Protein AF-D4S2E3-F1 (afdb_monomer)

InterPro domains:
  IPR050928 ATP-dependent Zinc Metalloprotease [PTHR43655] (32-114)

Secondary structure (DSSP, 8-state):
---TTHHHHHHHTT---------PPPHHHHHIIIIIHHHHHHHHHHHHHHHHHHHHTTSTTHHHHHSS----------S-PPPGGG--S-HHHHHHHHHHHHHHH-HHHHHTT--

Foldseek 3Di:
DDDVCPVVVCVVVVPDDDDPPPVPPDPVVVCCVVPVVVVVVVVVVVVVVVVVCQVPQPHPCRVVVPPDDDPPPPPPPDPDDDDPVNDDDCVVVVVVVVVVVCCVVCVVVVVVVDD

Structure (mmCIF, N/CA/C/O backbone):
data_AF-D4S2E3-F1
#
_entry.id   AF-D4S2E3-F1
#
loop_
_atom_site.group_PDB
_atom_site.id
_atom_site.type_symbol
_atom_site.label_atom_id
_atom_site.label_alt_id
_atom_site.label_comp_id
_atom_site.label_asym_id
_atom_site.label_entity_id
_atom_site.label_seq_id
_atom_site.pdbx_PDB_ins_code
_atom_site.Cartn_x
_atom_site.Cartn_y
_atom_site.Cartn_z
_atom_site.occupancy
_atom_site.B_iso_or_equiv
_atom_site.auth_seq_id
_atom_site.auth_comp_id
_atom_site.auth_asym_id
_atom_site.auth_atom_id
_atom_site.pdbx_PDB_model_num
ATOM 1 N N . MET A 1 1 ? 5.499 22.311 -58.326 1.00 52.75 1 MET A N 1
ATOM 2 C CA . MET A 1 1 ? 6.955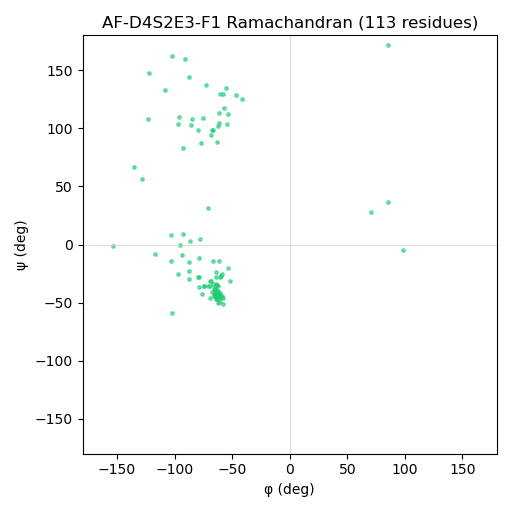 22.445 -58.115 1.00 52.75 1 MET A CA 1
ATOM 3 C C . MET A 1 1 ? 7.492 21.104 -57.629 1.00 52.75 1 MET A C 1
ATOM 5 O O . MET A 1 1 ? 7.618 20.908 -56.435 1.00 52.75 1 MET A O 1
ATOM 9 N N . ASN A 1 2 ? 7.720 20.161 -58.543 1.00 65.12 2 ASN A N 1
ATOM 10 C CA . ASN A 1 2 ? 8.484 18.938 -58.287 1.00 65.12 2 ASN A CA 1
ATOM 11 C C . ASN A 1 2 ? 9.610 18.973 -59.318 1.00 65.12 2 ASN A C 1
ATOM 13 O O . ASN A 1 2 ? 9.322 18.882 -60.509 1.00 65.12 2 ASN A O 1
ATOM 17 N N . ASP A 1 3 ? 10.841 19.223 -58.877 1.00 80.50 3 ASP A N 1
ATOM 18 C CA . ASP A 1 3 ? 12.025 19.195 -59.738 1.00 80.50 3 ASP A CA 1
ATOM 19 C C . ASP A 1 3 ? 12.696 17.824 -59.575 1.00 80.50 3 ASP A C 1
ATOM 21 O O . ASP A 1 3 ? 13.333 17.581 -58.546 1.00 80.50 3 ASP A O 1
ATOM 25 N N . PRO A 1 4 ? 12.538 16.911 -60.549 1.00 83.44 4 PRO A N 1
ATOM 26 C CA . PRO A 1 4 ? 13.093 15.567 -60.456 1.00 83.44 4 PRO A CA 1
ATOM 27 C C . PRO A 1 4 ? 14.630 15.540 -60.468 1.00 83.44 4 PRO A C 1
ATOM 29 O O . PRO A 1 4 ? 15.198 14.526 -60.082 1.00 83.44 4 PRO A O 1
ATOM 32 N N . ASN A 1 5 ? 15.304 16.634 -60.848 1.00 85.75 5 ASN A N 1
ATOM 33 C CA . ASN A 1 5 ? 16.769 16.702 -60.940 1.00 85.75 5 ASN A CA 1
ATOM 34 C C . ASN A 1 5 ? 17.416 17.457 -59.763 1.00 85.75 5 ASN A C 1
ATOM 36 O O . ASN A 1 5 ? 18.613 17.754 -59.783 1.00 85.75 5 ASN A O 1
ATOM 40 N N . LEU A 1 6 ? 16.642 17.807 -58.731 1.00 82.75 6 LEU A N 1
ATOM 41 C CA . LEU A 1 6 ? 17.143 18.564 -57.582 1.00 82.75 6 LEU A CA 1
ATOM 42 C C . LEU A 1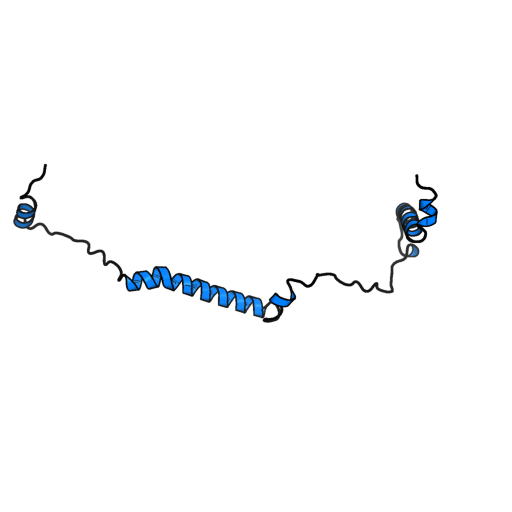 6 ? 18.256 17.811 -56.836 1.00 82.75 6 LEU A C 1
ATOM 44 O O . LEU A 1 6 ? 19.272 18.404 -56.478 1.00 82.75 6 LEU A O 1
ATOM 48 N N . THR A 1 7 ? 18.081 16.505 -56.640 1.00 80.81 7 THR A N 1
ATOM 49 C CA . THR A 1 7 ? 19.050 15.640 -55.955 1.00 80.81 7 THR A CA 1
ATOM 50 C C . THR A 1 7 ? 20.395 15.616 -56.681 1.00 80.81 7 THR A C 1
ATOM 52 O O . THR A 1 7 ? 21.434 15.820 -56.054 1.00 80.81 7 THR A O 1
ATOM 55 N N . ASP A 1 8 ? 20.382 15.465 -58.006 1.00 84.88 8 ASP A N 1
ATOM 56 C CA . ASP A 1 8 ? 21.599 15.389 -58.824 1.00 84.88 8 ASP A CA 1
ATOM 57 C C . ASP A 1 8 ? 22.390 16.703 -58.799 1.00 84.88 8 ASP A C 1
ATOM 59 O O . ASP A 1 8 ? 23.620 16.707 -58.718 1.00 84.88 8 ASP A O 1
ATOM 63 N N . ARG A 1 9 ? 21.684 17.840 -58.780 1.00 86.62 9 ARG A N 1
ATOM 64 C CA . ARG A 1 9 ? 22.298 19.169 -58.647 1.00 86.62 9 ARG A CA 1
ATOM 65 C C . ARG A 1 9 ? 22.936 19.378 -57.276 1.00 86.62 9 ARG A C 1
A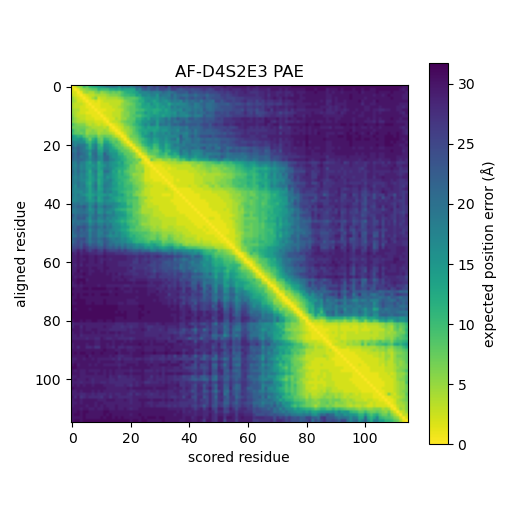TOM 67 O O . ARG A 1 9 ? 24.026 19.940 -57.196 1.00 86.62 9 ARG A O 1
ATOM 74 N N . LEU A 1 10 ? 22.284 18.919 -56.208 1.00 84.38 10 LEU A N 1
ATOM 75 C CA . LEU A 1 10 ? 22.826 19.005 -54.849 1.00 84.38 10 LEU A CA 1
ATOM 76 C C . LEU A 1 10 ? 24.101 18.160 -54.700 1.00 84.38 10 LEU A C 1
ATOM 78 O O . LEU A 1 10 ? 25.065 18.626 -54.092 1.00 84.38 10 LEU A O 1
ATOM 82 N N . TYR A 1 11 ? 24.153 16.980 -55.327 1.00 80.56 11 TYR A N 1
ATOM 83 C CA . TYR A 1 11 ? 25.381 16.184 -55.414 1.00 80.56 11 TYR A CA 1
ATOM 84 C C . TYR A 1 11 ? 26.478 16.882 -56.231 1.00 80.56 11 TYR A C 1
ATOM 86 O O . TYR A 1 11 ? 27.623 16.941 -55.783 1.00 80.56 11 TYR A O 1
ATOM 94 N N . GLY A 1 12 ? 26.139 17.462 -57.389 1.00 85.94 12 GLY A N 1
ATOM 95 C CA . GLY A 1 12 ? 27.094 18.172 -58.251 1.00 85.94 12 GLY A CA 1
ATOM 96 C C . GLY A 1 12 ? 27.708 19.426 -57.615 1.00 85.94 12 GLY A C 1
ATOM 97 O O . GLY A 1 12 ? 28.843 19.781 -57.922 1.00 85.94 12 GLY A O 1
ATOM 98 N N . CYS A 1 13 ? 26.992 20.073 -56.693 1.00 87.94 13 CYS A N 1
ATOM 99 C CA . CYS A 1 13 ? 27.487 21.223 -55.933 1.00 87.94 13 CYS A CA 1
ATOM 100 C C . CYS A 1 13 ? 28.269 20.840 -54.661 1.00 87.94 13 CYS A C 1
ATOM 102 O O . CYS A 1 13 ? 28.677 21.732 -53.919 1.00 87.94 13 CYS A O 1
ATOM 104 N N . GLY A 1 14 ? 28.477 19.545 -54.396 1.00 79.25 14 GLY A N 1
ATOM 105 C CA . GLY A 1 14 ? 29.219 19.075 -53.223 1.00 79.25 14 GLY A CA 1
ATOM 106 C C . GLY A 1 14 ? 28.480 19.288 -51.900 1.00 79.25 14 GLY A C 1
ATOM 107 O O . GLY A 1 14 ? 29.121 19.473 -50.865 1.00 79.25 14 GLY A O 1
ATOM 108 N N . ALA A 1 15 ? 27.142 19.298 -51.916 1.00 80.44 15 ALA A N 1
ATOM 109 C CA . ALA A 1 15 ? 26.357 19.477 -50.701 1.00 80.44 15 ALA A CA 1
ATOM 110 C C . ALA A 1 15 ? 26.641 18.347 -49.695 1.00 80.44 15 ALA A C 1
ATOM 112 O O . ALA A 1 15 ? 26.569 17.160 -50.019 1.00 80.44 15 ALA A O 1
ATOM 113 N N . VAL A 1 16 ? 26.950 18.722 -48.453 1.00 72.38 16 VAL A N 1
ATOM 114 C CA . VAL A 1 16 ? 27.150 17.774 -47.355 1.00 72.38 16 VAL A CA 1
ATOM 115 C C . VAL A 1 16 ? 25.789 17.447 -46.756 1.00 72.38 16 VAL A C 1
ATOM 117 O O . VAL A 1 16 ? 25.172 18.272 -46.085 1.00 72.38 16 VAL A O 1
ATOM 120 N N . PHE A 1 17 ? 25.310 16.231 -47.003 1.00 75.31 17 PHE A N 1
ATOM 121 C CA . PHE A 1 17 ? 24.069 15.739 -46.418 1.00 75.31 17 PHE A CA 1
ATOM 122 C C . PHE A 1 17 ? 24.333 15.290 -44.978 1.00 75.31 17 PHE A C 1
ATOM 124 O O . PHE A 1 17 ? 24.820 14.187 -44.733 1.00 75.31 17 PHE A O 1
ATOM 131 N N . ALA A 1 18 ? 24.024 16.156 -44.015 1.00 69.75 18 ALA A N 1
ATOM 132 C CA . ALA A 1 18 ? 23.991 15.778 -42.611 1.00 69.75 18 ALA A CA 1
ATOM 133 C C . ALA A 1 18 ? 22.712 14.972 -42.357 1.00 69.75 18 ALA A C 1
ATOM 135 O O . ALA A 1 18 ? 21.604 15.502 -42.405 1.00 69.75 18 ALA A O 1
ATOM 136 N N . LYS A 1 19 ? 22.862 13.668 -42.129 1.00 68.56 19 LYS A N 1
ATOM 137 C CA . LYS A 1 19 ? 21.806 12.856 -41.535 1.00 68.56 19 LYS A CA 1
ATOM 138 C C . LYS A 1 19 ? 22.104 12.787 -40.050 1.00 68.56 19 LYS A C 1
ATOM 140 O O . LYS A 1 19 ? 23.058 12.112 -39.663 1.00 68.56 19 LYS A O 1
ATOM 145 N N . ASP A 1 20 ? 21.290 13.447 -39.236 1.00 64.75 20 ASP A N 1
ATOM 146 C CA . ASP A 1 20 ? 21.244 13.127 -37.817 1.00 64.75 20 ASP A CA 1
ATOM 147 C C . ASP A 1 20 ? 20.762 11.679 -37.716 1.00 64.75 20 ASP A C 1
ATOM 149 O O . ASP A 1 20 ? 19.604 11.344 -37.973 1.00 64.75 20 ASP A O 1
ATOM 153 N N . ILE A 1 21 ? 21.705 10.766 -37.479 1.00 61.84 21 ILE A N 1
ATOM 154 C CA . ILE A 1 21 ? 21.363 9.390 -37.157 1.00 61.84 21 ILE A CA 1
ATOM 155 C C . ILE A 1 21 ? 20.926 9.428 -35.704 1.00 61.84 21 ILE A C 1
ATOM 157 O O . ILE A 1 21 ? 21.734 9.218 -34.798 1.00 61.84 21 ILE A O 1
ATOM 161 N N . ASP A 1 22 ? 19.638 9.690 -35.495 1.00 64.44 22 ASP A N 1
ATOM 162 C CA . ASP A 1 22 ? 18.986 9.358 -34.241 1.00 64.44 22 ASP A CA 1
ATOM 163 C C . ASP A 1 22 ? 19.244 7.869 -34.006 1.00 64.44 22 ASP A C 1
ATOM 165 O O . ASP A 1 22 ? 18.685 7.002 -34.687 1.00 64.44 22 ASP A O 1
ATOM 169 N N . LYS A 1 23 ? 20.172 7.559 -33.092 1.00 66.94 23 LYS A N 1
ATOM 170 C CA . LYS A 1 23 ? 20.424 6.194 -32.627 1.00 66.94 23 LYS A CA 1
ATOM 171 C C . LYS A 1 23 ? 19.146 5.734 -31.943 1.00 66.94 23 LYS A C 1
ATOM 173 O O . LYS A 1 23 ? 18.975 5.914 -30.740 1.00 66.94 23 LYS A O 1
ATOM 178 N N . GLN A 1 24 ? 18.235 5.166 -32.726 1.00 68.88 24 GLN A N 1
ATOM 179 C CA . GLN A 1 24 ? 17.038 4.543 -32.201 1.00 68.88 24 GLN A CA 1
ATOM 180 C C . GLN A 1 24 ? 17.496 3.476 -31.212 1.00 68.88 24 GLN A C 1
ATOM 182 O O . GLN A 1 24 ? 18.258 2.567 -31.553 1.00 68.88 24 GLN A O 1
ATOM 187 N N . MET A 1 25 ? 17.117 3.664 -29.949 1.00 65.19 25 MET A N 1
ATOM 188 C CA . MET A 1 25 ? 17.482 2.753 -28.879 1.00 65.19 25 MET A CA 1
ATOM 189 C C . MET A 1 25 ? 17.016 1.352 -29.270 1.00 65.19 25 MET A C 1
ATOM 191 O O . MET A 1 25 ? 15.895 1.199 -29.755 1.00 65.19 25 MET A O 1
ATOM 195 N N . SER A 1 26 ? 17.883 0.346 -29.091 1.00 83.75 26 SER A N 1
ATOM 196 C CA . SER A 1 26 ? 17.549 -1.041 -29.435 1.00 83.75 26 SER A CA 1
ATOM 197 C C . SER A 1 26 ? 16.158 -1.374 -28.881 1.00 83.75 26 SER A C 1
ATOM 199 O O . SER A 1 26 ? 15.933 -1.133 -27.689 1.00 83.75 26 SER A O 1
ATOM 201 N N . PRO A 1 27 ? 15.229 -1.909 -29.696 1.00 84.38 27 PRO A N 1
ATOM 202 C CA . PRO A 1 27 ? 13.862 -2.195 -29.261 1.00 84.38 27 PRO A CA 1
ATOM 203 C C . PRO A 1 27 ? 13.802 -3.029 -27.974 1.00 84.38 27 PRO A C 1
ATOM 205 O O . PRO A 1 27 ? 12.926 -2.830 -27.138 1.00 84.38 27 PRO A O 1
ATOM 208 N N . ILE A 1 28 ? 14.796 -3.897 -27.766 1.00 87.12 28 ILE A N 1
ATOM 209 C CA . ILE A 1 28 ? 14.950 -4.712 -26.556 1.00 87.12 28 ILE A CA 1
ATOM 210 C C . ILE A 1 28 ? 15.320 -3.844 -25.347 1.00 87.12 28 ILE A C 1
ATOM 212 O O . ILE A 1 28 ? 14.722 -3.978 -24.284 1.00 87.12 28 ILE A O 1
ATOM 216 N N . ILE A 1 29 ? 16.275 -2.923 -25.504 1.00 89.06 29 ILE A N 1
ATOM 217 C CA . ILE A 1 29 ? 16.683 -1.999 -24.434 1.00 89.06 29 ILE A CA 1
ATOM 218 C C . ILE A 1 29 ? 15.517 -1.072 -24.074 1.00 89.06 29 ILE A C 1
ATOM 220 O O . ILE A 1 29 ? 15.248 -0.854 -22.894 1.00 89.06 29 ILE A O 1
ATOM 224 N N . SER A 1 30 ? 14.779 -0.584 -25.075 1.00 89.75 30 SER A N 1
ATOM 225 C CA . SER A 1 30 ? 13.580 0.227 -24.857 1.00 89.75 30 SER A CA 1
ATOM 226 C C . SER A 1 30 ? 12.505 -0.539 -24.090 1.00 89.75 30 SER A C 1
ATOM 228 O O . SER A 1 30 ? 11.992 -0.028 -23.095 1.00 89.75 30 SER A O 1
ATOM 230 N N . PHE A 1 31 ? 12.233 -1.792 -24.459 1.00 91.56 31 PHE A N 1
ATOM 231 C CA . PHE A 1 31 ? 11.276 -2.639 -23.749 1.00 91.56 31 PHE A CA 1
ATOM 232 C C . PHE A 1 31 ? 11.691 -2.916 -22.295 1.00 91.56 31 PHE A C 1
ATOM 234 O O . PHE A 1 31 ? 10.865 -2.835 -21.384 1.00 91.56 31 PHE A O 1
ATOM 241 N N . LEU A 1 32 ? 12.974 -3.188 -22.044 1.00 93.75 32 LEU A N 1
ATOM 242 C CA . LEU A 1 32 ? 13.471 -3.407 -20.685 1.00 93.75 32 LEU A CA 1
ATOM 243 C C . LEU A 1 32 ? 13.351 -2.145 -19.822 1.00 93.75 32 LEU A C 1
ATOM 245 O O . LEU A 1 32 ? 12.905 -2.230 -18.681 1.00 93.75 32 LEU A O 1
ATOM 249 N N . LEU A 1 33 ? 13.707 -0.976 -20.357 1.00 92.38 33 LEU A N 1
ATOM 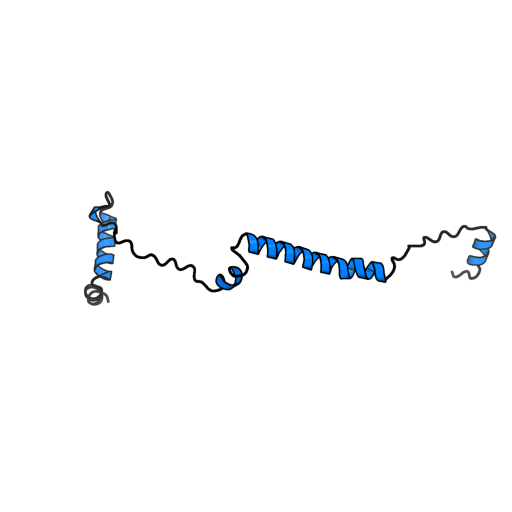250 C CA . LEU A 1 33 ? 13.678 0.285 -19.609 1.00 92.38 33 LEU A CA 1
ATOM 251 C C . LEU A 1 33 ? 12.264 0.835 -19.402 1.00 92.38 33 LEU A C 1
ATOM 253 O O . LEU A 1 33 ? 11.987 1.418 -18.358 1.00 92.38 33 LEU A O 1
ATOM 257 N N . THR A 1 34 ? 11.372 0.675 -20.377 1.00 91.81 34 THR A N 1
ATOM 258 C CA . THR A 1 34 ? 10.021 1.261 -20.317 1.00 91.81 34 THR A CA 1
ATOM 259 C C . THR A 1 34 ? 8.960 0.282 -19.818 1.00 91.81 34 THR A C 1
ATOM 261 O O . THR A 1 34 ? 7.969 0.716 -19.241 1.00 91.81 34 THR A O 1
ATOM 264 N N . GLY A 1 35 ? 9.165 -1.027 -19.986 1.00 91.62 35 GLY A N 1
ATOM 265 C CA . GLY A 1 35 ? 8.247 -2.065 -19.514 1.00 91.62 35 GLY A CA 1
ATOM 266 C C . GLY A 1 35 ? 8.725 -2.738 -18.231 1.00 91.62 35 GLY A C 1
ATOM 267 O O . GLY A 1 35 ? 8.044 -2.709 -17.207 1.00 91.62 35 GLY A O 1
ATOM 268 N N . VAL A 1 36 ? 9.914 -3.345 -18.271 1.00 95.69 36 VAL A N 1
ATOM 269 C CA . VAL A 1 36 ? 10.390 -4.218 -17.182 1.0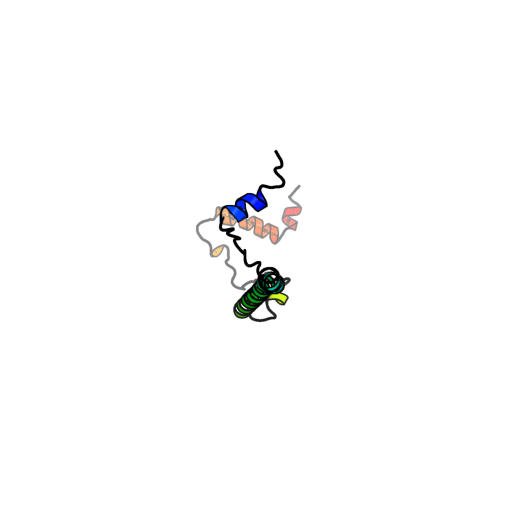0 95.69 36 VAL A CA 1
ATOM 270 C C . VAL A 1 36 ? 10.870 -3.423 -15.965 1.00 95.69 36 VAL A C 1
ATOM 272 O O . VAL A 1 36 ? 10.542 -3.772 -14.832 1.00 95.69 36 VAL A O 1
ATOM 275 N N . LEU A 1 37 ? 11.606 -2.333 -16.177 1.00 95.81 37 LEU A N 1
ATOM 276 C CA . LEU A 1 37 ? 12.150 -1.497 -15.109 1.00 95.81 37 LEU A CA 1
ATOM 277 C C . LEU A 1 37 ? 11.069 -0.925 -14.168 1.00 95.81 37 LEU A C 1
ATOM 279 O O . LEU A 1 37 ? 11.210 -1.122 -12.959 1.00 95.81 37 LEU A O 1
ATOM 283 N N . PRO A 1 38 ? 9.984 -0.272 -14.643 1.00 96.50 38 PRO A N 1
ATOM 284 C CA . PRO A 1 38 ? 8.952 0.233 -13.737 1.00 96.50 38 PRO A CA 1
ATOM 285 C C . PRO A 1 38 ? 8.233 -0.891 -12.981 1.00 96.50 38 PRO A C 1
ATOM 287 O O . PRO A 1 38 ? 7.920 -0.723 -11.804 1.00 96.50 38 PRO A O 1
ATOM 290 N N . LEU A 1 39 ? 8.036 -2.059 -13.603 1.00 96.69 39 LEU A N 1
ATOM 291 C CA . LEU A 1 39 ? 7.446 -3.218 -12.931 1.00 96.69 39 LEU A CA 1
ATOM 292 C C . LEU A 1 39 ? 8.329 -3.711 -11.774 1.00 96.69 39 LEU A C 1
ATOM 294 O O . LEU A 1 39 ? 7.839 -3.918 -10.663 1.00 96.69 39 LEU A O 1
ATOM 298 N N . ILE A 1 40 ? 9.638 -3.849 -12.011 1.00 97.25 40 ILE A N 1
ATOM 299 C CA . ILE A 1 40 ? 10.601 -4.240 -10.973 1.00 97.25 40 ILE A CA 1
ATOM 300 C C . ILE A 1 40 ? 10.642 -3.196 -9.854 1.00 97.25 40 ILE A C 1
ATOM 302 O O . ILE A 1 40 ? 10.651 -3.574 -8.684 1.00 97.25 40 ILE A O 1
ATOM 306 N N . LEU A 1 41 ? 10.627 -1.901 -10.186 1.00 97.00 41 LEU A N 1
ATOM 307 C CA . LEU A 1 41 ? 10.619 -0.827 -9.189 1.00 97.00 41 LEU A CA 1
ATOM 308 C C . LEU A 1 41 ? 9.388 -0.896 -8.281 1.00 97.00 41 LEU A C 1
ATOM 310 O O . LEU A 1 41 ? 9.536 -0.805 -7.062 1.00 97.00 41 LEU A O 1
ATOM 314 N N . LEU A 1 42 ? 8.194 -1.113 -8.842 1.00 96.38 42 LEU A N 1
ATOM 315 C CA . LEU A 1 42 ? 6.973 -1.263 -8.046 1.00 96.38 42 LEU A CA 1
ATOM 316 C C . LEU A 1 42 ? 7.026 -2.494 -7.137 1.00 96.38 42 LEU A C 1
ATOM 318 O O . LEU A 1 42 ? 6.690 -2.395 -5.957 1.00 96.38 42 LEU A O 1
ATOM 322 N N . ILE A 1 43 ? 7.488 -3.637 -7.650 1.00 96.44 43 ILE A N 1
ATOM 323 C CA . ILE A 1 43 ? 7.623 -4.867 -6.856 1.00 96.44 43 ILE A CA 1
ATOM 324 C C . ILE A 1 43 ? 8.658 -4.680 -5.738 1.00 96.44 43 ILE A C 1
ATOM 326 O O . ILE A 1 43 ? 8.421 -5.080 -4.596 1.00 96.44 43 ILE A O 1
ATOM 330 N N . ALA A 1 44 ? 9.800 -4.061 -6.034 1.00 96.50 44 ALA A N 1
ATOM 331 C CA . ALA A 1 44 ? 10.850 -3.803 -5.055 1.00 96.50 44 ALA A CA 1
ATOM 332 C C . ALA A 1 44 ? 10.368 -2.850 -3.952 1.00 96.50 44 ALA A C 1
ATOM 334 O O . ALA A 1 44 ? 10.538 -3.144 -2.766 1.00 96.50 44 ALA A O 1
ATOM 335 N N . LEU A 1 45 ? 9.710 -1.751 -4.331 1.00 96.56 45 LEU A N 1
ATOM 336 C CA . LEU A 1 45 ? 9.159 -0.786 -3.384 1.00 96.56 45 LEU A CA 1
ATOM 337 C C . LEU A 1 45 ? 8.043 -1.405 -2.534 1.00 96.56 45 LEU A C 1
ATOM 339 O O . LEU A 1 45 ? 8.039 -1.233 -1.316 1.00 96.56 45 LEU A O 1
ATOM 343 N N . GLY A 1 46 ? 7.146 -2.180 -3.149 1.00 94.00 46 GLY A N 1
ATOM 344 C CA . GLY A 1 46 ? 6.078 -2.895 -2.452 1.00 94.00 46 GLY A CA 1
ATOM 345 C C . GLY A 1 46 ? 6.620 -3.883 -1.418 1.00 94.00 46 GLY A C 1
ATOM 346 O O . GLY A 1 46 ? 6.177 -3.876 -0.270 1.00 94.00 46 GLY A O 1
ATOM 347 N N . ASN A 1 47 ? 7.638 -4.670 -1.777 1.00 93.62 47 ASN A N 1
ATOM 348 C CA . ASN A 1 47 ? 8.297 -5.585 -0.842 1.00 93.62 47 ASN A CA 1
ATOM 349 C C . ASN A 1 47 ? 9.019 -4.842 0.292 1.00 93.62 47 ASN A C 1
ATOM 351 O O . ASN A 1 47 ? 8.944 -5.268 1.446 1.00 93.62 47 ASN A O 1
ATOM 355 N N . TYR A 1 48 ? 9.683 -3.721 -0.004 1.00 94.12 48 TYR A N 1
ATOM 356 C CA . TYR A 1 48 ? 10.332 -2.893 1.014 1.00 94.12 48 TYR A CA 1
ATOM 357 C C . TYR A 1 48 ? 9.316 -2.300 2.002 1.00 94.12 48 TYR A C 1
ATOM 359 O O . TYR A 1 48 ? 9.502 -2.403 3.217 1.00 94.12 48 TYR A O 1
ATOM 367 N N . MET A 1 49 ? 8.212 -1.738 1.499 1.00 90.12 49 MET A N 1
ATOM 368 C CA . MET A 1 49 ? 7.133 -1.197 2.330 1.00 90.12 49 MET A CA 1
ATOM 369 C C . MET A 1 49 ? 6.461 -2.288 3.164 1.00 90.12 49 MET A C 1
ATOM 371 O O . MET A 1 49 ? 6.264 -2.096 4.363 1.00 90.12 49 MET A O 1
ATOM 375 N N . ALA A 1 50 ? 6.159 -3.443 2.566 1.00 85.75 50 ALA A N 1
ATOM 376 C CA . ALA A 1 50 ? 5.577 -4.578 3.275 1.00 85.75 50 ALA A CA 1
ATOM 377 C C . ALA A 1 50 ? 6.502 -5.074 4.393 1.00 85.75 50 ALA A C 1
ATOM 379 O O . ALA A 1 50 ? 6.042 -5.306 5.510 1.00 85.75 50 ALA A O 1
ATOM 380 N N . LYS A 1 51 ? 7.812 -5.176 4.131 1.00 85.94 51 LYS A N 1
ATOM 381 C CA . LYS A 1 51 ? 8.807 -5.541 5.147 1.00 85.94 51 LYS A CA 1
ATOM 382 C C . LYS A 1 51 ? 8.831 -4.532 6.298 1.00 85.94 51 LYS A C 1
ATOM 384 O O . LYS A 1 51 ? 8.699 -4.936 7.450 1.00 85.94 51 LYS A O 1
ATOM 389 N N . LYS A 1 52 ? 8.912 -3.233 5.992 1.00 84.00 52 LYS A N 1
ATOM 390 C CA . LYS A 1 52 ? 8.940 -2.164 7.003 1.00 84.00 52 LYS A CA 1
ATOM 391 C C . LYS A 1 52 ? 7.660 -2.127 7.846 1.00 84.00 52 LYS A C 1
ATOM 393 O O . LYS A 1 52 ? 7.728 -1.935 9.060 1.00 84.00 52 LYS A O 1
ATOM 398 N N . LEU A 1 53 ? 6.501 -2.339 7.217 1.00 79.06 53 LEU A N 1
ATOM 399 C CA . LEU A 1 53 ? 5.215 -2.431 7.906 1.00 79.06 53 LEU A CA 1
ATOM 400 C C . LEU A 1 53 ? 5.163 -3.655 8.827 1.00 79.06 53 LEU A C 1
ATOM 402 O O . LEU A 1 53 ? 4.753 -3.523 9.974 1.00 79.06 53 LEU A O 1
ATOM 406 N N . MET A 1 54 ? 5.618 -4.824 8.368 1.00 74.62 54 MET A N 1
ATOM 407 C CA . MET A 1 54 ? 5.672 -6.035 9.196 1.00 74.62 54 MET A CA 1
ATOM 408 C C . MET A 1 54 ? 6.608 -5.883 10.405 1.00 74.62 54 MET A C 1
ATOM 410 O O . MET A 1 54 ? 6.291 -6.397 11.477 1.00 74.62 54 MET A O 1
ATOM 414 N N . GLU A 1 55 ? 7.724 -5.164 10.256 1.00 76.00 55 GLU A N 1
ATOM 415 C CA . GLU A 1 55 ? 8.655 -4.862 11.353 1.00 76.00 55 GLU A CA 1
ATOM 416 C C . GLU A 1 55 ? 8.024 -3.950 12.421 1.00 76.00 55 GLU A C 1
ATOM 418 O O . GLU A 1 55 ? 8.239 -4.171 13.609 1.00 76.00 55 GLU A O 1
ATOM 423 N N . HIS A 1 56 ? 7.206 -2.967 12.025 1.00 68.38 56 HIS A N 1
ATOM 424 C CA . HIS A 1 56 ? 6.580 -2.020 12.963 1.00 68.38 56 HIS A CA 1
ATOM 425 C C . HIS A 1 56 ? 5.244 -2.512 13.537 1.00 68.38 56 HIS A C 1
ATOM 427 O O . HIS A 1 56 ? 4.890 -2.159 14.659 1.00 68.38 56 HIS A O 1
ATOM 433 N N . ALA A 1 57 ? 4.490 -3.321 12.791 1.00 61.91 57 ALA A N 1
ATOM 434 C CA . ALA A 1 57 ? 3.142 -3.743 13.164 1.00 61.91 57 ALA A CA 1
ATOM 435 C C . ALA A 1 57 ? 3.094 -5.073 13.939 1.00 61.91 57 ALA A C 1
ATOM 437 O O . ALA A 1 57 ? 2.005 -5.594 14.149 1.00 61.91 57 ALA A O 1
ATOM 438 N N . GLY A 1 58 ? 4.223 -5.649 14.367 1.00 61.62 58 GLY A N 1
ATOM 439 C CA . GLY A 1 58 ? 4.226 -6.868 15.193 1.00 61.62 58 GLY A CA 1
ATOM 440 C C . GLY A 1 58 ? 4.153 -8.189 14.413 1.00 61.62 58 GLY A C 1
ATOM 441 O O . GLY A 1 58 ? 3.546 -9.155 14.877 1.00 61.62 58 GLY A O 1
ATOM 442 N N . GLY A 1 59 ? 4.800 -8.260 13.246 1.00 60.09 59 GLY A N 1
ATOM 443 C CA . GLY A 1 59 ? 4.991 -9.502 12.495 1.00 60.09 59 GLY A CA 1
ATOM 444 C C . GLY A 1 59 ? 3.833 -9.893 11.569 1.00 60.09 59 GLY A C 1
ATOM 445 O O . GLY A 1 59 ? 2.756 -9.304 11.565 1.00 60.09 59 GLY A O 1
ATOM 446 N N . LYS A 1 60 ? 4.073 -10.934 10.760 1.00 56.72 60 LYS A N 1
ATOM 447 C CA . LYS A 1 60 ? 3.237 -11.395 9.628 1.00 56.72 60 LYS A CA 1
ATOM 448 C C . LYS A 1 60 ? 1.759 -11.665 9.974 1.00 56.72 60 LYS A C 1
ATOM 450 O O . LYS A 1 60 ? 0.914 -11.651 9.084 1.00 56.72 60 LYS A O 1
ATOM 455 N N . ASN A 1 61 ? 1.441 -11.872 11.253 1.00 55.50 61 ASN A N 1
ATOM 456 C CA . ASN A 1 61 ? 0.092 -12.190 11.721 1.00 55.50 61 ASN A CA 1
ATOM 457 C C . ASN A 1 61 ? -0.730 -10.973 12.171 1.00 55.50 61 ASN A C 1
ATOM 459 O O . ASN A 1 61 ? -1.928 -11.132 12.395 1.00 55.50 61 ASN A O 1
ATOM 463 N N . SER A 1 62 ? -0.154 -9.772 12.298 1.00 56.72 62 SER A N 1
ATOM 464 C CA . SER A 1 62 ? -0.901 -8.613 12.810 1.00 56.72 62 SER A CA 1
ATOM 465 C C . SER A 1 62 ? -1.891 -8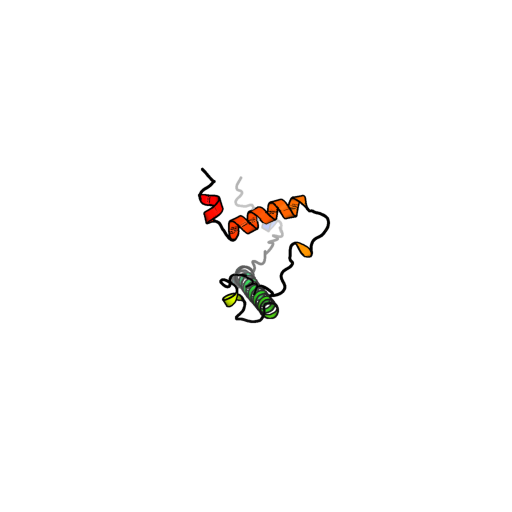.034 11.797 1.00 56.72 62 SER A C 1
ATOM 467 O O . SER A 1 62 ? -3.010 -7.680 12.163 1.00 56.72 62 SER A O 1
ATOM 469 N N . MET A 1 63 ? -1.538 -8.044 10.508 1.00 59.94 63 MET A N 1
ATOM 470 C CA . MET A 1 63 ? -2.415 -7.571 9.428 1.00 59.94 63 MET A CA 1
ATOM 471 C C . MET A 1 63 ? -3.636 -8.484 9.224 1.00 59.94 63 MET A C 1
ATOM 473 O O . MET A 1 63 ? -4.713 -8.001 8.889 1.00 59.94 63 MET A O 1
ATOM 477 N N . ALA A 1 64 ? -3.494 -9.791 9.477 1.00 58.28 64 ALA A N 1
ATOM 478 C CA . ALA A 1 64 ? -4.599 -10.752 9.410 1.00 58.28 64 ALA A CA 1
ATOM 479 C C . ALA A 1 64 ? -5.486 -10.728 10.669 1.00 58.28 64 ALA A C 1
ATOM 481 O O . ALA A 1 64 ? -6.679 -11.006 10.587 1.00 58.28 64 ALA A O 1
ATOM 482 N N . PHE A 1 65 ? -4.931 -10.363 11.830 1.00 56.62 65 PHE A N 1
ATOM 483 C CA . PHE A 1 65 ? -5.689 -10.280 13.083 1.00 56.62 65 PHE A CA 1
ATOM 484 C C . PHE A 1 65 ? -6.368 -8.921 13.328 1.00 56.62 65 PHE A C 1
ATOM 486 O O . PHE A 1 65 ? -7.240 -8.843 14.194 1.00 56.62 65 PHE A O 1
ATOM 493 N N . GLY A 1 66 ? -5.986 -7.864 12.601 1.00 56.88 66 GLY A N 1
ATOM 494 C CA . GLY A 1 66 ? -6.507 -6.502 12.782 1.00 56.88 66 GLY A CA 1
ATOM 495 C C . GLY A 1 66 ? -7.784 -6.172 11.999 1.00 56.88 66 GLY A C 1
ATOM 496 O O . GLY A 1 66 ? -8.535 -5.301 12.420 1.00 56.88 66 GLY A O 1
ATOM 497 N N . MET A 1 67 ? -8.083 -6.888 10.908 1.00 58.69 67 MET A N 1
ATOM 498 C CA . MET A 1 67 ? -9.223 -6.589 10.014 1.00 58.69 67 MET A CA 1
ATOM 499 C C . MET A 1 67 ? -10.595 -7.059 10.555 1.00 58.69 67 MET A C 1
ATOM 501 O O . MET A 1 67 ? -11.606 -6.956 9.870 1.00 58.69 67 MET A O 1
ATOM 505 N N . GLY A 1 68 ? -10.662 -7.590 11.779 1.00 57.00 68 GLY A N 1
ATOM 506 C CA . GLY A 1 68 ? -11.920 -8.093 12.357 1.00 57.00 68 GLY A CA 1
ATOM 507 C C . GLY A 1 68 ? -12.008 -8.074 13.881 1.00 57.00 68 GLY A C 1
ATOM 508 O O . GLY A 1 68 ? -13.039 -8.441 14.440 1.00 57.00 68 GLY A O 1
ATOM 509 N N . LYS A 1 69 ? -10.954 -7.642 14.583 1.00 53.31 69 LYS A N 1
ATOM 510 C CA . LYS A 1 69 ? -11.012 -7.467 16.033 1.00 53.31 69 LYS A CA 1
ATOM 511 C C . LYS A 1 69 ? -11.575 -6.086 16.334 1.00 53.31 69 LYS A C 1
ATOM 513 O O . LYS A 1 69 ? -10.883 -5.082 16.216 1.00 53.31 69 LYS A O 1
ATOM 518 N N . SER A 1 70 ? -12.848 -6.061 16.715 1.00 62.19 70 SER A N 1
ATOM 519 C CA . SER A 1 70 ? -13.466 -4.930 17.401 1.00 62.19 70 SER A CA 1
ATOM 520 C C . SER A 1 70 ? -12.499 -4.366 18.451 1.00 62.19 70 SER A C 1
ATOM 522 O O . SER A 1 70 ? -12.049 -5.097 19.332 1.00 62.19 70 SER A O 1
ATOM 524 N N . ASN A 1 71 ? -12.200 -3.065 18.380 1.00 57.91 71 ASN A N 1
ATOM 525 C CA . ASN A 1 71 ? -11.493 -2.313 19.426 1.00 57.91 71 ASN A CA 1
ATOM 526 C C . ASN A 1 71 ? -12.379 -2.107 20.674 1.00 57.91 71 ASN A C 1
ATOM 528 O O . ASN A 1 71 ? -12.285 -1.080 21.348 1.00 57.91 71 ASN A O 1
ATOM 532 N N . ALA A 1 72 ? -13.282 -3.042 20.977 1.00 59.16 72 ALA A N 1
ATOM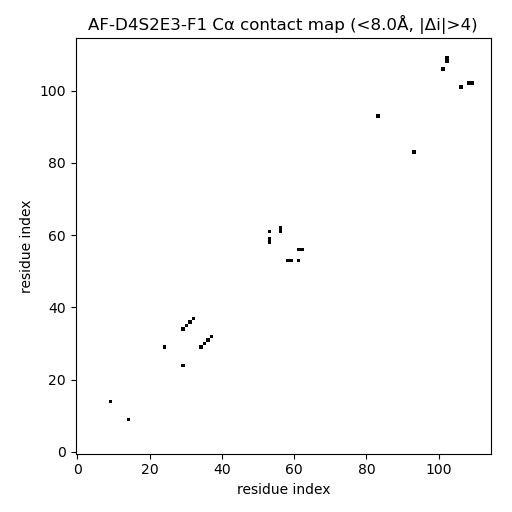 533 C CA . ALA A 1 72 ? -14.066 -3.008 22.196 1.00 59.16 72 ALA A CA 1
ATOM 534 C C . ALA A 1 72 ? -13.122 -3.244 23.375 1.00 59.16 72 ALA A C 1
ATOM 536 O O . ALA A 1 72 ? -12.754 -4.372 23.703 1.00 59.16 72 ALA A O 1
ATOM 537 N N . LYS A 1 73 ? -12.716 -2.150 24.018 1.00 60.25 73 LYS A N 1
ATOM 538 C CA . LYS A 1 73 ? -12.160 -2.198 25.363 1.00 60.25 73 LYS A CA 1
ATOM 539 C C . LYS A 1 73 ? -13.254 -2.754 26.269 1.00 60.25 73 LYS A C 1
ATOM 541 O O . LYS A 1 73 ? -14.214 -2.052 26.573 1.00 60.25 73 LYS A O 1
ATOM 546 N N . ILE A 1 74 ? -13.124 -4.015 26.676 1.00 59.88 74 ILE A N 1
ATOM 547 C CA . ILE A 1 74 ? -13.913 -4.559 27.780 1.00 59.88 74 ILE A CA 1
ATOM 548 C C . ILE A 1 74 ? -13.409 -3.837 29.027 1.00 59.88 74 ILE A C 1
ATOM 550 O O . ILE A 1 74 ? -12.390 -4.205 29.608 1.00 59.88 74 ILE A O 1
ATOM 554 N N . TYR A 1 75 ? -14.084 -2.748 29.388 1.00 56.28 75 TYR A N 1
ATOM 555 C CA . TYR A 1 75 ? -13.943 -2.162 30.707 1.00 56.28 75 TYR A CA 1
ATOM 556 C C . TYR A 1 75 ? -14.518 -3.180 31.686 1.00 56.28 75 TYR A C 1
ATOM 558 O O . TYR A 1 75 ? -15.731 -3.291 31.847 1.00 56.28 75 TYR A O 1
ATOM 566 N N . VAL A 1 76 ? -13.640 -3.969 32.304 1.00 64.75 76 VAL A N 1
ATOM 567 C CA . VAL A 1 76 ? -13.985 -4.645 33.551 1.00 64.75 76 VAL A CA 1
ATOM 568 C C . VAL A 1 76 ? -14.281 -3.510 34.520 1.00 64.75 76 VAL A C 1
ATOM 570 O O . VAL A 1 76 ? -13.404 -2.683 34.772 1.00 64.75 7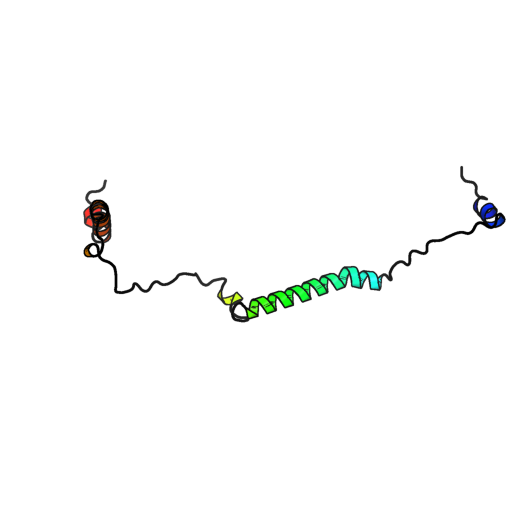6 VAL A O 1
ATOM 573 N N . GLN A 1 77 ? -15.541 -3.387 34.935 1.00 59.38 77 GLN A N 1
ATOM 574 C CA . GLN A 1 77 ? -15.976 -2.333 35.840 1.00 59.38 77 GLN A CA 1
ATOM 575 C C . GLN A 1 77 ? -15.067 -2.400 37.072 1.00 59.38 77 GLN A C 1
ATOM 577 O O . GLN A 1 77 ? -15.056 -3.409 37.773 1.00 59.38 77 GLN A O 1
ATOM 582 N N . SER A 1 78 ? -14.227 -1.378 37.267 1.00 59.25 78 SER A N 1
ATOM 583 C CA . SER A 1 78 ? -13.447 -1.268 38.495 1.00 59.25 78 SER A CA 1
ATOM 584 C C . SER A 1 78 ? -14.440 -1.246 39.649 1.00 59.25 78 SER A C 1
ATOM 586 O O . SER A 1 78 ? -15.405 -0.481 39.611 1.00 59.25 78 SER A O 1
ATOM 588 N N . SER A 1 79 ? -14.223 -2.088 40.655 1.00 60.66 79 SER A N 1
ATOM 589 C CA . SER A 1 79 ? -15.062 -2.152 41.854 1.00 60.66 79 SER A CA 1
ATOM 590 C C . SER A 1 79 ? -15.059 -0.833 42.645 1.00 60.66 79 SER A C 1
ATOM 592 O O . SER A 1 79 ? -15.911 -0.629 43.507 1.00 60.66 79 SER A O 1
ATOM 594 N N . GLU A 1 80 ? -14.126 0.076 42.345 1.00 67.81 80 GLU A N 1
ATOM 595 C CA . GLU A 1 80 ? -14.061 1.430 42.892 1.00 67.81 80 GLU A CA 1
ATOM 596 C C . GLU A 1 80 ? -14.786 2.432 41.976 1.00 67.81 80 GLU A C 1
ATOM 598 O O . GLU A 1 80 ? -14.183 3.103 4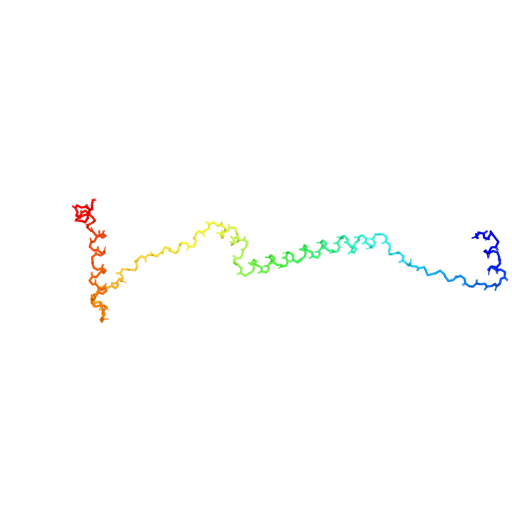1.138 1.00 67.81 80 GLU A O 1
ATOM 603 N N . GLY A 1 81 ? -16.109 2.519 42.126 1.00 74.19 81 GLY A N 1
ATOM 604 C CA . GLY A 1 81 ? -16.924 3.582 41.533 1.00 74.19 81 GLY A CA 1
ATOM 605 C C . GLY A 1 81 ? -17.004 4.818 42.437 1.00 74.19 81 GLY A C 1
ATOM 606 O O . GLY A 1 81 ? -17.081 4.689 43.657 1.00 74.19 81 GLY A O 1
ATOM 607 N N . ILE A 1 82 ? -17.027 6.011 41.837 1.00 84.00 82 ILE A N 1
ATOM 608 C CA . ILE A 1 82 ? -17.289 7.285 42.527 1.00 84.00 82 ILE A CA 1
ATOM 609 C C . ILE A 1 82 ? -18.774 7.368 42.904 1.00 84.00 82 ILE A C 1
ATOM 611 O O . ILE A 1 82 ? -19.641 7.032 42.090 1.00 84.00 82 ILE A O 1
ATOM 615 N N . ARG A 1 83 ? -19.085 7.825 44.120 1.00 88.69 83 ARG A N 1
ATOM 616 C CA . ARG A 1 83 ? -20.459 8.053 44.598 1.00 88.69 83 ARG A CA 1
ATOM 617 C C . ARG A 1 83 ? -20.817 9.537 44.558 1.00 88.69 83 ARG A C 1
ATOM 619 O O . ARG A 1 83 ? -19.951 10.404 44.573 1.00 88.69 83 ARG A O 1
ATOM 626 N N . PHE A 1 84 ? -22.114 9.848 44.600 1.00 89.31 84 PHE A N 1
ATOM 627 C CA . PHE A 1 84 ? -22.590 11.236 44.711 1.00 89.31 84 PHE A CA 1
ATOM 628 C C . PHE A 1 84 ? -22.074 11.963 45.966 1.00 89.31 84 PHE A C 1
ATOM 630 O O . PHE A 1 84 ? -21.966 13.189 45.953 1.00 89.31 84 PHE A O 1
ATOM 637 N N . SER A 1 85 ? -21.728 11.218 47.025 1.00 89.88 85 SER A N 1
ATOM 638 C CA . SER A 1 85 ? -21.076 11.739 48.235 1.00 89.88 85 SER A CA 1
ATOM 639 C C . SER A 1 85 ? -19.685 12.313 47.979 1.00 89.88 85 SER A C 1
ATOM 641 O O . SER A 1 85 ? -19.226 13.149 48.749 1.00 89.88 85 SER A O 1
ATOM 643 N N . ASP A 1 86 ? -19.028 11.877 46.905 1.00 89.62 86 ASP A N 1
ATOM 644 C CA . ASP A 1 86 ? -17.626 12.184 46.621 1.00 89.62 86 ASP A CA 1
ATOM 645 C C . ASP A 1 86 ? -17.486 13.394 45.675 1.00 89.62 86 ASP A C 1
ATOM 647 O O . ASP A 1 86 ? -16.380 13.809 45.336 1.00 89.62 86 ASP A O 1
ATOM 651 N N . VAL A 1 87 ? -18.612 13.975 45.244 1.00 86.62 87 VAL A N 1
ATOM 652 C CA . VAL A 1 87 ? -18.691 15.153 44.370 1.00 86.62 87 VAL A CA 1
ATOM 653 C C . VAL A 1 87 ? -19.163 16.343 45.205 1.00 86.62 87 VAL A C 1
ATOM 655 O O . VAL A 1 87 ? -20.136 16.218 45.941 1.00 86.62 87 VAL A O 1
ATOM 658 N N . ALA A 1 88 ? -18.527 17.510 45.103 1.00 89.38 88 ALA A N 1
ATOM 659 C CA . ALA A 1 88 ? -18.924 18.723 45.831 1.00 89.38 88 ALA A CA 1
ATOM 660 C C . ALA A 1 88 ? -19.223 19.882 44.867 1.00 89.38 88 ALA A C 1
ATOM 662 O O . ALA A 1 88 ? -18.584 19.983 43.824 1.00 89.38 88 ALA A O 1
ATOM 663 N N . GLY A 1 89 ? -20.163 20.760 45.239 1.00 90.38 89 GLY A N 1
ATOM 664 C CA . GLY A 1 89 ? -20.403 22.050 44.573 1.00 90.38 89 GLY A CA 1
ATOM 665 C C . GLY A 1 89 ? -21.545 22.110 43.553 1.00 90.38 89 GLY A C 1
ATOM 666 O O . GLY A 1 89 ? -21.840 23.199 43.088 1.00 90.38 89 GLY A O 1
ATOM 667 N N . GLU A 1 90 ? -22.201 20.991 43.232 1.00 87.50 90 GLU A N 1
ATOM 668 C CA . GLU A 1 90 ? -23.188 20.908 42.138 1.00 87.50 90 GLU A CA 1
ATOM 669 C C . GLU A 1 90 ? -24.449 20.137 42.560 1.00 87.50 90 GLU A C 1
ATOM 671 O O . GLU A 1 90 ? -24.709 19.022 42.100 1.00 87.50 90 GLU A O 1
ATOM 676 N N . ASP A 1 91 ? -25.219 20.699 43.491 1.00 90.06 91 ASP A N 1
ATOM 677 C CA . ASP A 1 91 ? -26.376 20.011 44.079 1.00 90.06 91 ASP A CA 1
ATOM 678 C C . ASP A 1 91 ? -27.550 19.866 43.091 1.00 90.06 91 ASP A C 1
ATOM 680 O O . ASP A 1 91 ? -28.163 18.800 43.041 1.00 90.06 91 ASP A O 1
ATOM 684 N N . GLU A 1 92 ? -27.783 20.856 42.218 1.00 89.38 92 GLU A N 1
ATOM 685 C CA . GLU A 1 92 ? -28.819 20.784 41.169 1.00 89.38 92 GLU A CA 1
ATOM 686 C C . GLU A 1 92 ? -28.547 19.645 40.168 1.00 89.38 92 GLU A C 1
ATOM 688 O O . GLU A 1 92 ? -29.442 18.885 39.792 1.00 89.38 92 GLU A O 1
ATOM 693 N N . ALA A 1 93 ? -27.287 19.473 39.753 1.00 89.38 93 ALA A N 1
ATOM 694 C CA . ALA A 1 93 ? -26.906 18.407 38.829 1.00 89.38 93 ALA A CA 1
ATOM 695 C C . ALA A 1 93 ? -27.007 17.018 39.479 1.00 89.38 93 ALA A C 1
ATOM 697 O O . ALA A 1 93 ? -27.395 16.052 38.815 1.00 89.38 93 ALA A O 1
ATOM 698 N N . LYS A 1 94 ? -26.683 16.904 40.776 1.00 91.38 94 LYS A N 1
ATOM 699 C CA . LYS A 1 94 ? -26.858 15.659 41.536 1.00 91.38 94 LYS A CA 1
ATOM 700 C C . LYS A 1 94 ? -28.326 15.274 41.660 1.00 91.38 94 LYS A C 1
ATOM 702 O O . LYS A 1 94 ? -28.628 14.095 41.500 1.00 91.38 94 LYS A O 1
ATOM 707 N N . GLU A 1 95 ? -29.215 16.230 41.922 1.00 90.00 95 GLU A N 1
ATOM 708 C CA . GLU A 1 95 ? -30.655 15.973 42.024 1.00 90.00 95 GLU A CA 1
ATOM 709 C C . GLU A 1 95 ? -31.213 15.450 40.693 1.00 90.00 95 GLU A C 1
ATOM 711 O O . GLU A 1 95 ? -31.769 14.350 40.655 1.00 90.00 95 GLU A O 1
ATOM 716 N N . ASN A 1 96 ? -30.927 16.135 39.583 1.00 88.44 96 ASN A N 1
ATOM 717 C CA . ASN A 1 96 ? -31.349 15.698 38.247 1.00 88.44 96 ASN A CA 1
ATOM 718 C C . ASN A 1 96 ? -30.809 14.303 37.889 1.00 88.44 96 ASN A C 1
ATOM 720 O O . ASN A 1 96 ? -31.535 13.448 37.385 1.00 88.44 96 ASN A O 1
ATOM 724 N N . LEU A 1 97 ? -29.527 14.038 38.161 1.00 91.75 97 LEU A N 1
ATOM 725 C CA . LEU A 1 97 ? -28.938 12.723 37.893 1.00 91.75 97 LEU A CA 1
ATOM 726 C C . LEU A 1 97 ? -29.486 11.638 38.822 1.00 91.75 97 LEU A C 1
ATOM 728 O O . LEU A 1 97 ? -29.584 10.485 38.401 1.00 91.75 97 LEU A O 1
ATOM 732 N N . SER A 1 98 ? -29.852 11.977 40.059 1.00 91.12 98 SER A N 1
ATOM 733 C CA . SER A 1 98 ? -30.441 11.022 40.998 1.00 91.12 98 SER A CA 1
ATOM 734 C C . SER A 1 98 ? -31.788 10.495 40.502 1.00 91.12 98 SER A C 1
ATOM 736 O O . SER A 1 98 ? -32.050 9.302 40.643 1.00 91.12 98 SER A O 1
ATOM 738 N N . GLU A 1 99 ? -32.581 11.329 39.824 1.00 88.25 99 GLU A N 1
ATOM 739 C CA . GLU A 1 99 ? -33.836 10.917 39.194 1.00 88.25 99 GLU A CA 1
ATOM 740 C C . GLU A 1 99 ? -33.589 9.935 38.043 1.00 88.25 99 GLU A C 1
ATOM 742 O O . GLU A 1 99 ? -34.234 8.889 37.967 1.00 88.25 99 GLU A O 1
ATOM 747 N N . ILE A 1 100 ? -32.599 10.210 37.188 1.00 90.88 100 ILE A N 1
ATOM 748 C CA . ILE A 1 100 ? -32.218 9.296 36.101 1.00 90.88 100 ILE A CA 1
ATOM 749 C C . ILE A 1 100 ? -31.712 7.964 36.663 1.00 90.88 100 ILE A C 1
ATOM 751 O O . ILE A 1 100 ? -32.034 6.897 36.138 1.00 90.88 100 ILE A O 1
ATOM 755 N N . VAL A 1 101 ? -30.937 8.000 37.748 1.00 91.12 101 VAL A N 1
ATOM 756 C CA . VAL A 1 101 ? -30.462 6.786 38.419 1.00 91.12 101 VAL A CA 1
ATOM 757 C C . VAL A 1 101 ? -31.628 6.009 39.039 1.00 91.12 101 VAL A C 1
ATOM 759 O O . VAL A 1 101 ? -31.654 4.786 38.881 1.00 91.12 101 VAL A O 1
ATOM 762 N N . ASP A 1 102 ? -32.595 6.668 39.688 1.00 91.00 102 ASP A N 1
ATOM 763 C CA . ASP A 1 102 ? -33.791 6.000 40.232 1.00 91.00 102 ASP A CA 1
ATOM 764 C C . ASP A 1 102 ? -34.657 5.409 39.113 1.00 91.00 102 ASP A C 1
ATOM 766 O O . ASP A 1 102 ? -35.106 4.270 39.224 1.00 91.00 102 ASP A O 1
ATOM 770 N N . TYR A 1 103 ? -34.806 6.109 37.986 1.00 90.06 103 TYR A N 1
ATOM 771 C CA . TYR A 1 103 ? -35.467 5.579 36.794 1.00 90.06 103 TYR A CA 1
ATOM 772 C C . TYR A 1 103 ? -34.792 4.301 36.285 1.00 90.06 103 TYR A C 1
ATOM 774 O O . TYR A 1 103 ? -35.464 3.310 36.006 1.00 90.06 103 TYR A O 1
ATOM 782 N N . LEU A 1 104 ? -33.460 4.286 36.191 1.00 91.12 104 LEU A N 1
ATOM 783 C CA . LEU A 1 104 ? -32.723 3.111 35.719 1.00 91.12 104 LEU A CA 1
ATOM 784 C C . LEU A 1 104 ? -32.818 1.921 36.688 1.00 91.12 104 LEU A C 1
ATOM 786 O O . LEU A 1 104 ? -32.846 0.777 36.233 1.00 91.12 104 LEU A O 1
ATOM 790 N N . HIS A 1 105 ? -32.882 2.167 38.000 1.00 91.06 105 HIS A N 1
ATOM 791 C CA . HIS A 1 105 ? -33.035 1.106 39.004 1.00 91.06 105 HIS A CA 1
ATOM 792 C C . HIS A 1 105 ? -34.479 0.610 39.121 1.00 91.06 105 HIS A C 1
ATOM 794 O O . HIS A 1 105 ? -34.708 -0.586 39.304 1.00 91.06 105 HIS A O 1
ATOM 800 N N . ASN A 1 106 ? -35.451 1.513 38.993 1.00 89.19 106 ASN A N 1
ATOM 801 C CA . ASN A 1 106 ? -36.870 1.255 39.212 1.00 89.19 106 ASN A CA 1
ATOM 802 C C . ASN A 1 106 ? -37.729 1.724 38.022 1.00 89.19 106 ASN A C 1
ATOM 804 O O . ASN A 1 106 ? -38.691 2.470 38.223 1.00 89.19 106 ASN A O 1
ATOM 808 N N . PRO A 1 107 ? -37.478 1.253 36.786 1.00 87.62 107 PRO A N 1
ATOM 809 C CA . PRO A 1 107 ? -38.128 1.800 35.589 1.00 87.62 107 PRO A CA 1
ATOM 810 C C . PRO A 1 107 ? -39.655 1.660 35.617 1.00 87.62 107 PRO A C 1
ATOM 812 O O . PRO A 1 107 ? -40.363 2.499 35.067 1.00 87.62 107 PRO A O 1
ATOM 815 N N . LYS A 1 108 ? -40.170 0.639 36.320 1.00 85.94 108 LYS A N 1
ATOM 816 C CA . LYS A 1 108 ? -41.609 0.382 36.511 1.00 85.94 108 LYS A CA 1
ATOM 817 C C . LYS A 1 108 ? -42.339 1.530 37.217 1.00 85.94 108 LYS A C 1
ATOM 819 O O . LYS A 1 108 ? -43.410 1.930 36.786 1.00 85.94 108 LYS A O 1
ATOM 824 N N . LYS A 1 109 ? -41.718 2.118 38.247 1.00 83.75 109 LYS A N 1
ATOM 825 C CA . LYS A 1 109 ? -42.277 3.236 39.035 1.00 83.75 109 LYS A CA 1
ATOM 826 C C . LYS A 1 109 ? -42.561 4.472 38.173 1.00 83.75 109 LYS A C 1
ATOM 828 O O . LYS A 1 109 ? -43.432 5.262 38.507 1.00 83.75 109 LYS A O 1
ATOM 833 N N . TYR A 1 110 ? -41.822 4.624 37.079 1.00 81.25 110 TYR A N 1
ATOM 834 C CA . TYR A 1 110 ? -41.897 5.767 36.173 1.00 81.25 110 TYR A CA 1
ATOM 835 C C . TYR A 1 110 ? -42.649 5.460 34.873 1.00 81.25 110 TYR A C 1
ATOM 837 O O . TYR A 1 110 ? -43.029 6.383 34.162 1.00 81.25 110 TYR A O 1
ATOM 845 N N . THR A 1 111 ? -42.892 4.181 34.564 1.00 74.88 111 THR A N 1
ATOM 846 C CA . THR A 1 111 ? -43.732 3.781 33.421 1.00 74.88 111 THR A CA 1
ATOM 847 C C . THR A 1 111 ? -45.218 3.913 33.732 1.00 74.88 111 THR A C 1
ATOM 849 O O . THR A 1 111 ? -45.983 4.199 32.824 1.00 74.88 111 THR A O 1
ATOM 852 N N . ASP A 1 112 ? -45.616 3.796 35.003 1.00 68.38 112 ASP A N 1
ATOM 853 C CA . ASP A 1 112 ? -47.014 3.959 35.432 1.00 68.38 112 ASP A CA 1
ATOM 854 C C . ASP A 1 112 ? -47.459 5.437 35.536 1.00 68.38 112 ASP A C 1
ATOM 856 O O . ASP A 1 112 ? -48.642 5.721 35.712 1.00 68.38 112 ASP A O 1
ATOM 860 N N . VAL A 1 113 ? -46.511 6.382 35.462 1.00 66.94 113 VAL A N 1
ATOM 861 C CA . VAL A 1 113 ? -46.730 7.832 35.668 1.00 66.94 113 VAL A CA 1
ATOM 862 C C . VAL A 1 113 ? -46.425 8.653 34.398 1.00 66.94 113 VAL A C 1
ATOM 864 O O . VAL A 1 113 ? -46.719 9.846 34.345 1.00 66.94 113 VAL A O 1
ATOM 867 N N . GLY A 1 114 ? -45.860 8.027 33.359 1.00 63.16 114 GLY A N 1
ATOM 868 C CA . GLY A 1 114 ? -45.717 8.597 32.011 1.00 63.16 114 GLY A CA 1
ATOM 869 C C . GLY A 1 114 ? -46.924 8.253 31.124 1.00 63.16 114 GLY A C 1
ATOM 870 O O . GLY A 1 114 ? -47.640 7.318 31.465 1.00 63.16 114 GLY A O 1
ATOM 871 N N . PRO A 1 115 ? -47.181 9.007 30.035 1.00 53.69 115 PRO A N 1
ATOM 872 C CA . PRO A 1 115 ? -48.439 8.957 29.276 1.00 53.69 115 PRO A CA 1
ATOM 873 C C . PRO A 1 115 ? -48.841 7.567 28.771 1.00 53.69 115 PRO A C 1
ATOM 875 O O . PRO A 1 115 ? -47.940 6.787 28.383 1.00 53.69 115 PRO A O 1
#

Mean predicted aligned error: 19.31 Å

Sequence (115 aa):
MNDPNLTDRLYGCGAVFAKDIDKQMSPIISFLLTGVLPLILLIALGNYMAKKLMEHAGGKNSMAFGMGKSNAKIYVQSSEGIRFSDVAGEDEAKENLSEIVDYLHNPKKYTDVGP

Solvent-accessible surface area (backbone atoms only — not comparable to full-atom values): 7426 Å² total; per-residue (Å²): 142,83,69,92,59,53,66,61,51,41,59,74,72,64,60,82,82,83,72,85,74,75,79,72,66,53,69,66,58,47,44,43,61,71,52,48,44,58,52,51,51,51,53,52,50,49,52,51,51,51,50,55,47,31,70,73,56,70,38,91,60,35,73,74,56,58,82,74,56,74,88,72,77,79,73,72,77,64,91,81,69,89,53,80,87,78,58,84,95,53,66,70,62,50,53,59,49,48,52,54,52,47,39,74,76,42,49,67,78,54,59,79,74,47,137

Organism: NCBI:txid511680

pLDDT: mean 78.83, std 13.76, range [52.75, 97.25]

Radius of gyration: 41.91 Å; Cα contacts (8 Å, |Δi|>4): 15; chains: 1; bounding box: 78×35×109 Å